Protein AF-A0A3C1TES7-F1 (afdb_monomer_lite)

Radius of gyration: 16.55 Å; chains: 1; bounding box: 34×24×51 Å

Structure (mmCIF, N/CA/C/O backbone):
data_AF-A0A3C1TES7-F1
#
_entry.id   AF-A0A3C1TES7-F1
#
loop_
_atom_site.group_PDB
_atom_site.id
_atom_site.type_symbol
_atom_site.label_atom_id
_atom_site.label_alt_id
_atom_site.label_comp_id
_atom_site.label_asym_id
_atom_site.label_entity_id
_atom_site.label_seq_id
_atom_site.pdbx_PDB_ins_code
_atom_site.Cartn_x
_atom_site.Cartn_y
_atom_site.Cartn_z
_atom_site.occupancy
_atom_site.B_iso_or_equiv
_atom_site.auth_seq_id
_atom_site.auth_comp_id
_atom_site.auth_asym_id
_atom_site.auth_atom_id
_atom_site.pdbx_PDB_model_num
ATOM 1 N N . MET A 1 1 ? -17.022 2.316 31.969 1.00 51.28 1 MET A N 1
ATOM 2 C CA . MET A 1 1 ? -17.186 2.729 30.554 1.00 51.28 1 MET A CA 1
ATOM 3 C C . MET A 1 1 ? -15.835 2.820 29.817 1.00 51.28 1 MET A C 1
ATOM 5 O O . MET A 1 1 ? -15.750 3.517 28.821 1.00 51.28 1 MET A O 1
ATOM 9 N N . GLU A 1 2 ? -14.789 2.088 30.225 1.00 56.41 2 GLU A N 1
ATOM 10 C CA . GLU A 1 2 ? -13.446 2.198 29.608 1.00 56.41 2 GLU A CA 1
ATOM 11 C C . GLU A 1 2 ? -13.253 1.271 28.394 1.00 56.41 2 GLU A C 1
ATOM 13 O O . GLU A 1 2 ? -12.724 1.697 27.373 1.00 56.41 2 GLU A O 1
ATOM 18 N N . GLY A 1 3 ? -13.801 0.051 28.428 1.00 63.25 3 GLY A N 1
ATOM 19 C CA . GLY A 1 3 ? -13.590 -0.931 27.354 1.00 63.25 3 GLY A CA 1
ATOM 20 C C . GLY A 1 3 ? -14.189 -0.573 25.984 1.00 63.25 3 GLY A C 1
ATOM 21 O O . GLY A 1 3 ? -13.731 -1.093 24.974 1.00 63.25 3 GLY A O 1
ATOM 22 N N . ILE A 1 4 ? -15.190 0.313 25.910 1.00 68.06 4 ILE A N 1
ATOM 23 C CA . ILE A 1 4 ? -15.764 0.757 24.622 1.00 68.06 4 ILE A CA 1
ATOM 24 C C . ILE A 1 4 ? -14.852 1.798 23.957 1.00 68.06 4 ILE A C 1
ATOM 26 O O . ILE A 1 4 ? -14.620 1.720 22.752 1.00 68.06 4 ILE A O 1
ATOM 30 N N . ASN A 1 5 ? -14.280 2.716 24.741 1.00 69.62 5 ASN A N 1
ATOM 31 C CA . ASN A 1 5 ? -13.367 3.742 24.235 1.00 69.62 5 ASN A CA 1
ATOM 32 C C . ASN A 1 5 ? -12.054 3.129 23.724 1.00 69.62 5 ASN A C 1
ATOM 34 O O . ASN A 1 5 ? -11.542 3.548 22.690 1.00 69.62 5 ASN A O 1
ATOM 38 N N . GLU A 1 6 ? -11.537 2.098 24.398 1.00 72.25 6 GLU A N 1
ATOM 39 C CA . GLU A 1 6 ? -10.339 1.370 23.955 1.00 72.25 6 GLU A CA 1
ATOM 40 C C . GLU A 1 6 ? -10.569 0.607 22.644 1.00 72.25 6 GLU A C 1
ATOM 42 O O . GLU A 1 6 ? -9.715 0.618 21.756 1.00 72.25 6 GLU A O 1
ATOM 47 N N . LEU A 1 7 ? -11.741 -0.020 22.488 1.00 74.62 7 LEU A N 1
ATOM 48 C CA . LEU A 1 7 ? -12.121 -0.693 21.244 1.00 74.62 7 LEU A CA 1
ATOM 49 C C . LEU A 1 7 ? -12.302 0.302 20.092 1.00 74.62 7 LEU A C 1
ATOM 51 O O . LEU A 1 7 ? -11.886 0.013 18.971 1.00 74.62 7 LEU A O 1
ATOM 55 N N . GLN A 1 8 ? -12.884 1.472 20.357 1.00 75.81 8 GLN A N 1
ATOM 56 C CA . GLN A 1 8 ? -13.037 2.514 19.347 1.00 75.81 8 GLN A CA 1
ATOM 57 C C . GLN A 1 8 ? -11.677 3.063 18.892 1.00 75.81 8 GLN A C 1
ATOM 59 O O . GLN A 1 8 ? -11.412 3.100 17.691 1.00 75.81 8 GLN A O 1
ATOM 64 N N . LEU A 1 9 ? -10.784 3.390 19.830 1.00 78.12 9 LEU A N 1
ATOM 65 C CA . LEU A 1 9 ? -9.435 3.863 19.515 1.00 78.12 9 LEU A CA 1
ATOM 66 C C . LEU A 1 9 ? -8.638 2.822 18.711 1.00 78.12 9 LEU A C 1
ATOM 68 O O . LEU A 1 9 ? -7.978 3.162 17.729 1.00 78.12 9 LEU A O 1
ATOM 72 N N . ALA A 1 10 ? -8.729 1.541 19.083 1.00 77.12 10 ALA A N 1
ATOM 73 C CA . ALA A 1 10 ? -8.077 0.456 18.351 1.00 77.12 10 ALA A CA 1
ATOM 74 C C . ALA A 1 10 ? -8.610 0.315 16.913 1.00 77.12 10 ALA A C 1
ATOM 76 O O . ALA A 1 10 ? -7.843 0.025 15.990 1.00 77.12 10 ALA A O 1
ATOM 77 N N . ASN A 1 11 ? -9.909 0.544 16.706 1.00 79.69 11 ASN A N 1
ATOM 78 C CA . ASN A 1 11 ? -10.526 0.522 15.381 1.00 79.69 11 ASN A CA 1
ATOM 79 C C . ASN A 1 11 ? -10.081 1.711 14.524 1.00 79.69 11 ASN A C 1
ATOM 81 O O . ASN A 1 11 ? -9.747 1.518 13.357 1.00 79.69 11 ASN A O 1
ATOM 85 N N . GLU A 1 12 ? -10.019 2.915 15.096 1.00 82.12 12 GLU A N 1
ATOM 86 C CA . GLU A 1 12 ? -9.544 4.123 14.408 1.00 82.12 12 GLU A CA 1
ATOM 87 C C . GLU A 1 12 ? -8.072 3.988 13.989 1.00 82.12 12 GLU A C 1
ATOM 89 O O . GLU A 1 12 ? -7.725 4.227 12.831 1.00 82.12 12 GLU A O 1
ATOM 94 N N . GLN A 1 13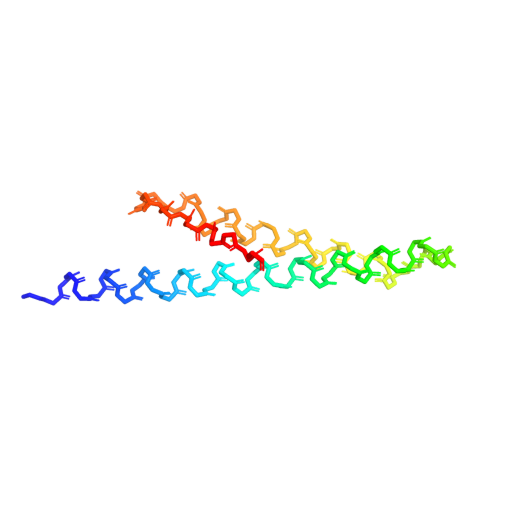 ? -7.210 3.507 14.890 1.00 80.88 13 GLN A N 1
ATOM 95 C CA . GLN A 1 13 ? -5.799 3.243 14.587 1.00 80.88 13 GLN A CA 1
ATOM 96 C C . GLN A 1 13 ? -5.634 2.191 13.486 1.00 80.88 13 GLN A C 1
ATOM 98 O O . GLN A 1 13 ? -4.784 2.335 12.604 1.00 80.88 13 GLN A O 1
ATOM 103 N N . ARG A 1 14 ? -6.463 1.140 13.499 1.00 77.44 14 ARG A N 1
ATOM 104 C CA . ARG A 1 14 ? -6.443 0.106 12.461 1.00 77.44 14 ARG A CA 1
ATOM 105 C C . ARG A 1 14 ? -6.939 0.636 11.117 1.00 77.44 14 ARG A C 1
ATOM 107 O O . ARG A 1 14 ? -6.314 0.340 10.105 1.00 77.44 14 ARG A O 1
ATOM 114 N N . ALA A 1 15 ? -8.005 1.435 11.097 1.00 81.94 15 ALA A N 1
ATOM 115 C CA . ALA A 1 15 ? -8.502 2.074 9.880 1.00 81.94 15 ALA A CA 1
ATOM 116 C C . ALA A 1 15 ? -7.449 3.012 9.269 1.00 81.94 15 ALA A C 1
ATOM 118 O O . ALA A 1 15 ? -7.206 2.962 8.064 1.00 81.94 15 ALA A O 1
ATOM 119 N N . ALA A 1 16 ? -6.750 3.792 10.099 1.00 83.69 16 ALA A N 1
ATOM 120 C CA . ALA A 1 16 ? -5.636 4.629 9.659 1.00 83.69 16 ALA A CA 1
ATOM 121 C C . ALA A 1 16 ? -4.471 3.796 9.090 1.00 83.69 16 ALA A C 1
ATOM 123 O O . ALA A 1 16 ? -3.904 4.147 8.054 1.00 83.69 16 ALA A O 1
ATOM 124 N N . ALA A 1 17 ? -4.134 2.668 9.725 1.00 82.56 17 ALA A N 1
ATOM 125 C CA . ALA A 1 17 ? -3.112 1.750 9.223 1.00 82.56 17 ALA A CA 1
ATOM 126 C C . ALA A 1 17 ? -3.503 1.128 7.870 1.00 82.56 17 ALA A C 1
ATOM 128 O O . ALA A 1 17 ? -2.667 1.047 6.971 1.00 82.56 17 ALA A O 1
ATOM 129 N N . VAL A 1 18 ? -4.772 0.743 7.705 1.00 86.38 18 VAL A N 1
ATOM 130 C CA . VAL A 1 18 ? -5.326 0.231 6.442 1.00 86.38 18 VAL A CA 1
ATOM 131 C C . VAL A 1 18 ? -5.253 1.293 5.344 1.00 86.38 18 VAL A C 1
ATOM 133 O O . VAL A 1 18 ? -4.722 1.014 4.272 1.00 86.38 18 VAL A O 1
ATOM 136 N N . ALA A 1 19 ? -5.706 2.520 5.615 1.00 85.38 19 ALA A N 1
ATOM 137 C CA . ALA A 1 19 ? -5.648 3.621 4.652 1.00 85.38 19 ALA A CA 1
ATOM 138 C C . ALA A 1 19 ? -4.207 3.917 4.202 1.00 85.38 19 ALA A C 1
ATOM 140 O O . ALA A 1 19 ? -3.939 4.060 3.011 1.00 85.38 19 ALA A O 1
ATOM 141 N N . LYS A 1 20 ? -3.256 3.929 5.144 1.00 87.62 20 LYS A N 1
ATOM 142 C CA . LYS A 1 20 ? -1.836 4.127 4.834 1.00 87.62 20 LYS A CA 1
ATOM 143 C C . LYS A 1 20 ? -1.259 2.994 3.982 1.00 87.62 20 LYS A C 1
ATOM 145 O O . LYS A 1 20 ? -0.450 3.254 3.097 1.00 87.62 20 LYS A O 1
ATOM 150 N N . LEU A 1 21 ? -1.658 1.746 4.231 1.00 87.50 21 LEU A N 1
ATOM 151 C CA . LEU A 1 21 ? -1.223 0.612 3.412 1.00 87.50 21 LEU A CA 1
ATOM 152 C C . LEU A 1 21 ? -1.754 0.702 1.982 1.00 87.50 21 LEU A C 1
ATOM 154 O O . LEU A 1 21 ? -0.993 0.418 1.064 1.00 87.50 21 LEU A O 1
ATOM 158 N N . PHE A 1 22 ? -3.001 1.140 1.783 1.00 85.25 22 PHE A N 1
ATOM 159 C CA . PHE A 1 22 ? -3.529 1.383 0.438 1.00 85.25 22 PHE A CA 1
ATOM 160 C C . PHE A 1 22 ? -2.690 2.412 -0.325 1.00 85.25 22 PHE A C 1
ATOM 162 O O . PHE A 1 22 ? -2.240 2.114 -1.426 1.00 85.25 22 PHE A O 1
ATOM 169 N N . GLN A 1 23 ? -2.379 3.555 0.295 1.00 88.69 23 GLN A N 1
ATOM 170 C CA . GLN A 1 23 ? -1.529 4.584 -0.322 1.00 88.69 23 GLN A CA 1
ATOM 171 C C . GLN A 1 23 ? -0.137 4.052 -0.700 1.00 88.69 23 GLN A C 1
ATOM 173 O O . GLN A 1 23 ? 0.379 4.357 -1.772 1.00 88.69 23 GLN A O 1
ATOM 178 N N . LEU A 1 24 ? 0.477 3.236 0.166 1.00 89.06 24 LEU A N 1
ATOM 179 C CA . LEU A 1 24 ? 1.779 2.626 -0.120 1.00 89.06 24 LEU A CA 1
ATOM 180 C C . LEU A 1 24 ? 1.702 1.634 -1.288 1.00 89.06 24 LEU A C 1
ATOM 182 O O . LEU A 1 24 ? 2.559 1.662 -2.162 1.00 89.06 24 LEU A O 1
ATOM 186 N N . ILE A 1 25 ? 0.663 0.797 -1.335 1.00 87.75 25 ILE A N 1
ATOM 187 C CA . ILE A 1 25 ? 0.453 -0.173 -2.420 1.00 87.75 25 ILE A CA 1
ATOM 188 C C . ILE A 1 25 ? 0.221 0.535 -3.760 1.00 87.75 25 ILE A C 1
ATOM 190 O O . ILE A 1 25 ? 0.725 0.071 -4.787 1.00 87.75 25 ILE A O 1
ATOM 194 N N . GLU A 1 26 ? -0.534 1.634 -3.765 1.00 90.56 26 GLU A N 1
ATOM 195 C CA . GLU A 1 26 ? -0.758 2.460 -4.956 1.00 90.56 26 GLU A CA 1
ATOM 196 C C . GLU A 1 26 ? 0.557 3.048 -5.469 1.00 90.56 26 GLU A C 1
ATOM 198 O O . GLU A 1 26 ? 0.894 2.854 -6.638 1.00 90.56 26 GLU A O 1
ATOM 203 N N . MET A 1 27 ? 1.347 3.660 -4.583 1.00 91.12 27 MET A N 1
ATOM 204 C CA . MET A 1 27 ? 2.655 4.225 -4.922 1.00 91.12 27 MET A CA 1
ATOM 205 C C . MET A 1 27 ? 3.628 3.156 -5.446 1.00 91.12 27 MET A C 1
ATOM 207 O O . MET A 1 27 ? 4.250 3.347 -6.491 1.00 91.12 27 MET A O 1
ATOM 211 N N . ASP A 1 28 ? 3.726 2.004 -4.773 1.00 89.50 28 ASP A N 1
ATOM 212 C CA . ASP A 1 28 ? 4.569 0.887 -5.219 1.00 89.50 28 ASP A CA 1
ATOM 213 C C . ASP A 1 28 ? 4.141 0.401 -6.616 1.00 89.50 28 ASP A C 1
ATOM 215 O O . ASP A 1 28 ? 4.974 0.081 -7.465 1.00 89.50 28 ASP A O 1
ATOM 219 N N . THR A 1 29 ? 2.831 0.363 -6.880 1.00 89.25 29 THR A N 1
ATOM 220 C CA . THR A 1 29 ? 2.273 -0.053 -8.174 1.00 89.25 29 THR A CA 1
ATOM 221 C C . THR A 1 29 ? 2.582 0.950 -9.280 1.00 89.25 29 THR A C 1
ATOM 223 O O . THR A 1 29 ? 2.926 0.535 -10.388 1.00 89.25 29 THR A O 1
ATOM 226 N N . GLU A 1 30 ? 2.497 2.249 -8.997 1.00 92.25 30 GLU A N 1
ATOM 227 C CA . GLU A 1 30 ? 2.868 3.299 -9.944 1.00 92.25 30 GLU A CA 1
ATOM 228 C C . GLU A 1 30 ? 4.348 3.194 -10.331 1.00 92.25 30 GLU A C 1
ATOM 230 O O . GLU A 1 30 ? 4.669 3.147 -11.520 1.00 92.25 30 GLU A O 1
ATOM 235 N N . ILE A 1 31 ? 5.239 3.035 -9.348 1.00 90.06 31 ILE A N 1
ATOM 236 C CA . ILE A 1 31 ? 6.677 2.861 -9.587 1.00 90.06 31 ILE A CA 1
ATOM 237 C C . ILE A 1 31 ? 6.940 1.611 -10.438 1.00 90.06 31 ILE A C 1
ATOM 239 O O . ILE A 1 31 ? 7.644 1.686 -11.444 1.00 90.06 31 ILE A O 1
ATOM 243 N N . ILE A 1 32 ? 6.329 0.473 -10.097 1.00 91.25 32 ILE A N 1
ATOM 244 C CA . ILE A 1 32 ? 6.443 -0.776 -10.870 1.00 91.25 32 ILE A CA 1
ATOM 245 C C . ILE A 1 32 ? 6.023 -0.570 -12.330 1.00 91.25 32 ILE A C 1
ATOM 247 O O . ILE A 1 32 ? 6.701 -1.039 -13.248 1.00 91.25 32 ILE A O 1
ATOM 251 N N . ASN A 1 33 ? 4.904 0.121 -12.557 1.00 91.50 33 ASN A N 1
ATOM 252 C CA . ASN A 1 33 ? 4.397 0.379 -13.900 1.00 91.50 33 ASN A CA 1
ATOM 253 C C . ASN A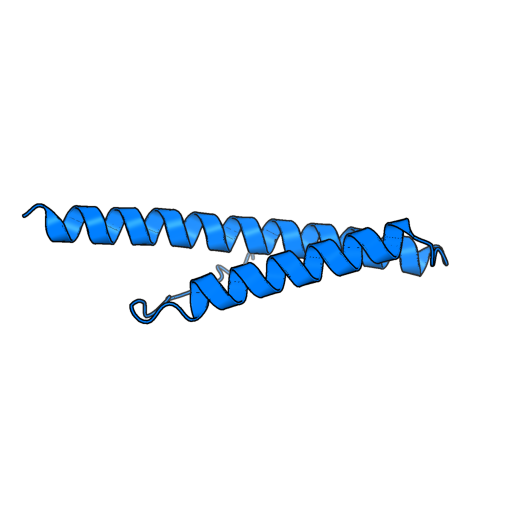 1 33 ? 5.335 1.301 -14.687 1.00 91.50 33 ASN A C 1
ATOM 255 O O . ASN A 1 33 ? 5.591 1.030 -15.859 1.00 91.50 33 ASN A O 1
ATOM 259 N N . LEU A 1 34 ? 5.891 2.334 -14.047 1.00 92.62 34 LEU A N 1
ATOM 260 C CA . LEU A 1 34 ? 6.878 3.226 -14.657 1.00 92.62 34 LEU A CA 1
ATOM 261 C C . LEU A 1 34 ? 8.149 2.472 -15.060 1.00 92.62 34 LEU A C 1
ATOM 263 O O . LEU A 1 34 ? 8.625 2.635 -16.182 1.00 92.62 34 LEU A O 1
ATOM 267 N N . TYR A 1 35 ? 8.683 1.613 -14.192 1.00 90.19 35 TYR A N 1
ATOM 268 C CA . TYR A 1 35 ? 9.869 0.807 -14.503 1.00 90.19 35 TYR A CA 1
ATOM 269 C C . TYR A 1 35 ? 9.619 -0.115 -15.704 1.00 90.19 35 TYR A C 1
ATOM 271 O O . TYR A 1 35 ? 10.375 -0.091 -16.677 1.00 90.19 35 TYR A O 1
ATOM 279 N N . ARG A 1 36 ? 8.494 -0.842 -15.699 1.00 90.31 36 ARG A N 1
ATOM 280 C CA . ARG A 1 36 ? 8.106 -1.733 -16.804 1.00 90.31 36 ARG A CA 1
ATOM 281 C C . ARG A 1 36 ? 7.867 -0.990 -18.116 1.00 90.31 36 ARG A C 1
ATOM 283 O O . ARG A 1 36 ? 8.270 -1.482 -19.165 1.00 90.31 36 ARG A O 1
ATOM 290 N N . ALA A 1 37 ? 7.243 0.187 -18.070 1.00 92.62 37 ALA A N 1
ATOM 291 C CA . ALA A 1 37 ? 7.012 1.017 -19.253 1.00 92.62 37 ALA A CA 1
ATOM 292 C C . ALA A 1 37 ? 8.324 1.498 -19.893 1.00 92.62 37 ALA A C 1
ATOM 294 O O . ALA A 1 37 ? 8.397 1.644 -21.110 1.00 92.62 37 ALA A O 1
ATOM 295 N N . ASN A 1 38 ? 9.369 1.685 -19.084 1.00 91.88 38 ASN A N 1
ATOM 296 C CA . ASN A 1 38 ? 10.713 2.024 -19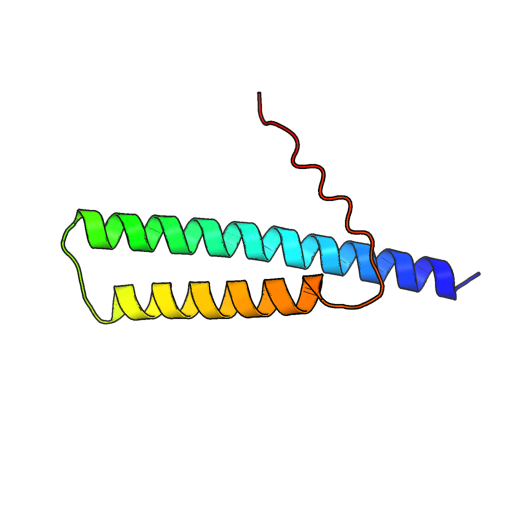.547 1.00 91.88 38 ASN A CA 1
ATOM 297 C C . ASN A 1 38 ? 11.555 0.793 -19.940 1.00 91.88 38 ASN A C 1
ATOM 299 O O . ASN A 1 38 ? 12.729 0.941 -20.269 1.00 91.88 38 ASN A O 1
ATOM 303 N N . GLY A 1 39 ? 10.983 -0.418 -19.905 1.00 89.31 39 GLY A N 1
ATOM 304 C CA . GLY A 1 39 ? 11.698 -1.661 -20.205 1.00 89.31 39 GLY A CA 1
ATOM 305 C C . GLY A 1 39 ? 12.749 -2.041 -19.157 1.00 89.31 39 GLY A C 1
ATOM 306 O O . GLY A 1 39 ? 13.644 -2.828 -19.456 1.00 89.31 39 GLY A O 1
ATOM 307 N N . VAL A 1 40 ? 12.661 -1.477 -17.949 1.00 86.19 40 VAL A N 1
ATOM 308 C CA . VAL A 1 40 ? 13.564 -1.781 -16.837 1.00 86.19 40 VAL A CA 1
ATOM 309 C C . VAL A 1 40 ? 13.011 -2.979 -16.073 1.00 86.19 40 VAL A C 1
ATOM 311 O O . VAL A 1 40 ? 11.952 -2.888 -15.453 1.00 86.19 40 VAL A O 1
ATOM 314 N N . ASP A 1 41 ? 13.736 -4.094 -16.126 1.00 84.00 41 ASP A N 1
ATOM 315 C CA . ASP A 1 41 ? 13.457 -5.325 -15.378 1.00 84.00 41 ASP A CA 1
ATOM 316 C C . ASP A 1 41 ? 14.701 -5.716 -14.570 1.00 84.00 41 ASP A C 1
ATOM 318 O O . ASP A 1 41 ? 15.460 -6.617 -14.926 1.00 84.00 41 ASP A O 1
ATOM 322 N N . ASP A 1 42 ? 14.977 -4.924 -13.535 1.00 87.38 42 ASP A N 1
ATOM 323 C CA . ASP A 1 42 ? 16.168 -5.033 -12.700 1.00 87.38 42 ASP A CA 1
ATOM 324 C C . ASP A 1 42 ? 15.828 -5.406 -11.246 1.00 87.38 42 ASP A C 1
ATOM 326 O O . ASP A 1 42 ? 14.673 -5.592 -10.847 1.00 87.38 42 ASP A O 1
ATOM 330 N N . GLU A 1 43 ? 16.867 -5.529 -10.421 1.00 89.00 43 GLU A N 1
ATOM 331 C CA . GLU A 1 43 ? 16.719 -5.858 -9.003 1.00 89.00 43 GLU A CA 1
ATOM 332 C C . GLU A 1 43 ? 15.871 -4.819 -8.246 1.00 89.00 43 GLU A C 1
ATOM 334 O O . GLU A 1 43 ? 15.157 -5.173 -7.307 1.00 89.00 43 GLU A O 1
ATOM 339 N N . HIS A 1 44 ? 15.877 -3.554 -8.680 1.00 86.62 44 HIS A N 1
ATOM 340 C CA . HIS A 1 44 ? 15.072 -2.499 -8.071 1.00 86.62 44 HIS A CA 1
ATOM 341 C C . HIS A 1 44 ? 13.582 -2.704 -8.334 1.00 86.62 44 HIS A C 1
ATOM 343 O O . HIS A 1 44 ? 12.787 -2.619 -7.396 1.00 86.62 44 HIS A O 1
ATOM 349 N N . LEU A 1 45 ? 13.189 -3.059 -9.562 1.00 89.19 45 LEU A N 1
ATOM 350 C CA . LEU A 1 45 ? 11.805 -3.437 -9.851 1.00 89.19 45 LEU A CA 1
ATOM 351 C C . LEU A 1 45 ? 11.349 -4.588 -8.940 1.00 89.19 45 LEU A C 1
ATOM 353 O O . LEU A 1 45 ? 10.263 -4.532 -8.356 1.00 89.19 45 LEU A O 1
ATOM 357 N N . MET A 1 46 ? 12.191 -5.610 -8.771 1.00 90.62 46 MET A N 1
ATOM 358 C CA . MET A 1 46 ? 11.880 -6.743 -7.897 1.00 90.62 46 MET A CA 1
ATOM 359 C C . MET A 1 46 ? 11.749 -6.338 -6.424 1.00 90.62 46 MET A C 1
ATOM 361 O O . MET A 1 46 ? 10.884 -6.870 -5.724 1.00 90.62 46 MET A O 1
ATOM 365 N N . GLN A 1 47 ? 12.532 -5.365 -5.951 1.00 89.62 47 GLN A N 1
ATOM 366 C CA . GLN A 1 47 ? 12.376 -4.802 -4.607 1.00 89.62 47 GLN A CA 1
ATOM 367 C C . GLN A 1 47 ? 11.004 -4.142 -4.426 1.00 89.62 47 GLN A C 1
ATOM 369 O O . GLN A 1 47 ? 10.331 -4.439 -3.439 1.00 89.62 47 GLN A O 1
ATOM 374 N N . TYR A 1 48 ? 10.542 -3.330 -5.383 1.00 88.06 48 TYR A N 1
ATOM 375 C CA . TYR A 1 48 ? 9.209 -2.712 -5.316 1.00 88.06 48 TYR A CA 1
ATOM 376 C C . TYR A 1 48 ? 8.080 -3.746 -5.380 1.00 88.06 48 TYR A C 1
ATOM 378 O O . TYR A 1 48 ? 7.107 -3.652 -4.630 1.00 88.06 48 TYR A O 1
ATOM 386 N N . VAL A 1 49 ? 8.216 -4.781 -6.216 1.00 89.12 49 VAL A N 1
ATOM 387 C CA . VAL A 1 49 ? 7.251 -5.894 -6.267 1.00 89.12 49 VAL A CA 1
ATOM 388 C C . VAL A 1 49 ? 7.165 -6.606 -4.915 1.00 89.12 49 VAL A C 1
ATOM 390 O O . VAL A 1 49 ? 6.063 -6.873 -4.429 1.00 89.12 49 VAL A O 1
ATOM 393 N N . ASN A 1 50 ? 8.307 -6.883 -4.285 1.00 91.94 50 ASN A N 1
ATOM 394 C CA . ASN A 1 50 ? 8.354 -7.508 -2.966 1.00 91.94 50 ASN A CA 1
ATOM 395 C C . ASN A 1 50 ? 7.762 -6.599 -1.880 1.00 91.94 50 ASN A C 1
ATOM 397 O O . ASN A 1 50 ? 6.983 -7.075 -1.054 1.00 91.94 50 ASN A O 1
ATOM 401 N N . LEU A 1 51 ? 8.065 -5.296 -1.912 1.00 90.56 51 LEU A N 1
ATOM 402 C CA . LEU A 1 51 ? 7.518 -4.316 -0.971 1.00 90.56 51 LEU A CA 1
ATOM 403 C C . LEU A 1 51 ? 5.985 -4.279 -1.042 1.00 90.56 51 LEU A C 1
ATOM 405 O O . LEU A 1 51 ? 5.308 -4.407 -0.018 1.00 90.56 51 LEU A O 1
ATOM 409 N N . ARG A 1 52 ? 5.438 -4.224 -2.263 1.00 89.94 52 ARG A N 1
ATOM 410 C CA . ARG A 1 52 ? 3.995 -4.259 -2.510 1.00 89.94 52 ARG A CA 1
ATOM 411 C C . ARG A 1 52 ? 3.357 -5.540 -1.976 1.00 89.94 52 ARG A C 1
ATOM 413 O O . ARG A 1 52 ? 2.295 -5.486 -1.359 1.00 89.94 52 ARG A O 1
ATOM 420 N N . ASN A 1 53 ? 3.992 -6.693 -2.192 1.00 89.31 53 ASN A N 1
ATOM 421 C CA . ASN A 1 53 ? 3.486 -7.983 -1.714 1.00 89.31 53 ASN A CA 1
ATOM 422 C C . ASN A 1 53 ? 3.458 -8.056 -0.178 1.00 89.31 53 ASN A C 1
ATOM 424 O O . ASN A 1 53 ? 2.476 -8.529 0.397 1.00 89.31 53 ASN A O 1
ATOM 428 N N . GLU A 1 54 ? 4.485 -7.540 0.498 1.00 90.94 54 GLU A N 1
ATOM 429 C CA . GLU A 1 54 ? 4.505 -7.445 1.961 1.00 90.94 54 GLU A CA 1
ATOM 430 C C . GLU A 1 54 ? 3.434 -6.478 2.489 1.00 90.94 54 GLU A C 1
ATOM 432 O O . GLU A 1 54 ? 2.757 -6.777 3.477 1.00 90.94 54 GLU A O 1
ATOM 437 N N . ASN A 1 55 ? 3.215 -5.347 1.812 1.00 86.19 55 ASN A N 1
ATOM 438 C CA . ASN A 1 55 ? 2.149 -4.405 2.158 1.00 86.19 55 ASN A CA 1
ATOM 439 C C . ASN A 1 55 ? 0.753 -5.036 1.989 1.00 86.19 55 ASN A C 1
ATOM 441 O O . ASN A 1 55 ? -0.089 -4.908 2.881 1.00 86.19 55 ASN A O 1
ATOM 445 N N . LEU A 1 56 ? 0.527 -5.797 0.913 1.00 85.19 56 LEU A N 1
ATOM 446 C CA . LEU A 1 56 ? -0.712 -6.554 0.686 1.00 85.19 56 LEU A CA 1
ATOM 447 C C . LEU A 1 56 ? -0.940 -7.631 1.754 1.00 85.19 56 LEU A C 1
ATOM 449 O O . LEU A 1 56 ? -2.057 -7.792 2.247 1.00 85.19 56 LEU A O 1
ATOM 453 N N . LYS A 1 57 ? 0.115 -8.340 2.167 1.00 86.62 57 LYS A N 1
ATOM 454 C CA . LYS A 1 57 ? 0.040 -9.338 3.241 1.00 86.62 57 LYS A CA 1
ATOM 455 C C . LYS A 1 57 ? -0.361 -8.704 4.574 1.00 86.62 57 LYS A C 1
ATOM 457 O O . LYS A 1 57 ? -1.238 -9.228 5.259 1.00 86.62 57 LYS A O 1
ATOM 462 N N . LYS A 1 58 ? 0.232 -7.560 4.927 1.00 85.88 58 LYS A N 1
ATOM 463 C CA . LYS A 1 58 ? -0.138 -6.799 6.134 1.00 85.88 58 LYS A CA 1
ATOM 464 C C . LYS A 1 58 ? -1.576 -6.297 6.065 1.00 85.88 58 LYS A C 1
ATOM 466 O O . LYS A 1 58 ? -2.294 -6.384 7.057 1.00 85.88 58 LYS A O 1
ATOM 471 N N . LEU A 1 59 ? -2.014 -5.822 4.899 1.00 84.62 59 LEU A N 1
ATOM 472 C CA . LEU A 1 59 ? -3.397 -5.407 4.683 1.00 84.62 59 LEU A CA 1
ATOM 473 C C . LEU A 1 59 ? -4.357 -6.579 4.921 1.00 84.62 59 LEU A C 1
ATOM 475 O O . LEU A 1 59 ? -5.288 -6.444 5.709 1.00 84.62 59 LEU A O 1
ATOM 479 N N . SER A 1 60 ? -4.080 -7.746 4.334 1.00 80.62 60 SER A N 1
ATOM 480 C CA . SER A 1 60 ? -4.872 -8.964 4.550 1.00 80.62 60 SER A CA 1
ATOM 481 C C . SER A 1 60 ? -4.983 -9.318 6.034 1.00 80.62 60 SER A C 1
ATOM 483 O O . SER A 1 60 ? -6.076 -9.591 6.512 1.00 80.62 60 SER A O 1
ATOM 485 N N . GLN A 1 61 ? -3.881 -9.250 6.789 1.00 83.25 61 GLN A N 1
ATOM 486 C CA . GLN A 1 61 ? -3.877 -9.535 8.230 1.00 83.25 61 GLN A CA 1
ATOM 487 C C . GLN A 1 61 ? -4.716 -8.541 9.046 1.00 83.25 61 GLN A C 1
ATOM 489 O O . GLN A 1 61 ? -5.336 -8.922 10.039 1.00 83.25 61 GLN A O 1
ATOM 494 N N . LEU A 1 62 ? -4.733 -7.264 8.654 1.00 80.00 62 LEU A N 1
ATOM 495 C CA . LEU A 1 62 ? -5.539 -6.243 9.327 1.00 80.00 62 LEU A CA 1
ATOM 496 C C . LEU A 1 62 ? -7.035 -6.397 9.023 1.00 80.00 62 LEU A C 1
ATOM 498 O O . LEU A 1 62 ? -7.851 -6.074 9.889 1.00 80.00 62 LEU A O 1
ATOM 502 N N . LEU A 1 63 ? -7.379 -6.898 7.832 1.00 76.69 63 LEU A N 1
ATOM 503 C CA . LEU A 1 63 ? -8.756 -7.155 7.402 1.00 76.69 63 LEU A CA 1
ATOM 504 C C . LEU A 1 63 ? -9.323 -8.469 7.974 1.00 76.69 63 LEU A C 1
ATOM 506 O O . LEU A 1 63 ? -10.473 -8.481 8.399 1.00 76.69 63 LEU A O 1
ATOM 510 N N . ASP A 1 64 ? -8.520 -9.537 8.061 1.00 73.31 64 ASP A N 1
ATOM 511 C CA . ASP A 1 64 ? -8.927 -10.850 8.608 1.00 73.31 64 ASP A CA 1
ATOM 512 C C . ASP A 1 64 ? -9.130 -10.854 10.133 1.00 73.31 64 ASP A C 1
ATOM 514 O O . ASP A 1 64 ? -9.598 -11.833 10.720 1.00 73.31 64 ASP A O 1
ATOM 518 N N . ALA A 1 65 ? -8.769 -9.770 10.818 1.00 62.97 65 ALA A N 1
ATOM 519 C CA . ALA A 1 65 ? -8.910 -9.692 12.259 1.00 62.97 65 ALA A CA 1
ATOM 520 C C . ALA A 1 65 ? -10.410 -9.740 12.657 1.00 62.97 65 ALA A C 1
ATOM 522 O O . ALA A 1 65 ? -11.161 -8.829 12.302 1.00 62.97 65 ALA A O 1
ATOM 523 N N . PRO A 1 66 ? -10.854 -10.739 13.453 1.00 54.38 66 PRO A N 1
ATOM 524 C CA . PRO A 1 66 ? -12.246 -11.224 13.520 1.00 54.38 66 PRO A CA 1
ATOM 525 C C . PRO A 1 66 ? -13.250 -10.312 14.259 1.00 54.38 66 PRO A C 1
ATOM 527 O O . PRO A 1 66 ? -14.196 -10.794 14.876 1.00 54.38 66 PRO A O 1
ATOM 530 N N 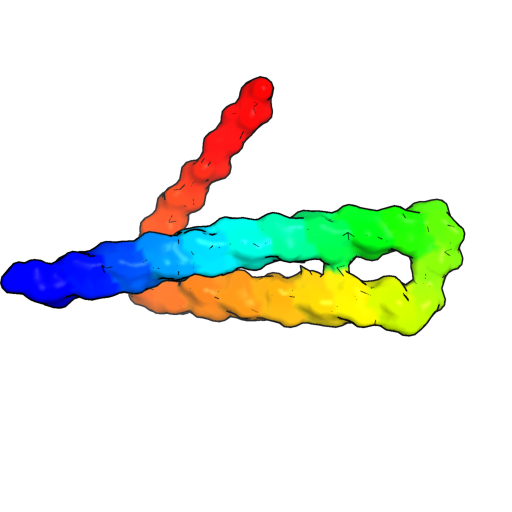. LYS A 1 67 ? -13.061 -8.988 14.260 1.00 51.22 67 LYS A N 1
ATOM 531 C CA . LYS A 1 67 ? -13.852 -8.056 15.083 1.00 51.22 67 LYS A CA 1
ATOM 532 C C . LYS A 1 67 ? -14.480 -6.864 14.361 1.00 51.22 67 LYS A C 1
ATOM 534 O O . LYS A 1 67 ? -15.118 -6.070 15.043 1.00 51.22 67 LYS A O 1
ATOM 539 N N . LEU A 1 68 ? -14.369 -6.716 13.040 1.00 50.97 68 LEU A N 1
ATOM 540 C CA . LEU A 1 68 ? -14.936 -5.543 12.364 1.00 50.97 68 LEU A CA 1
ATOM 541 C C . LEU A 1 68 ? -15.711 -5.878 11.094 1.00 50.97 68 LEU A C 1
ATOM 543 O O . LEU A 1 68 ? -15.151 -6.350 10.112 1.00 50.97 68 LEU A O 1
ATOM 547 N N . GLY A 1 69 ? -16.986 -5.486 11.082 1.00 47.53 69 GLY A N 1
ATOM 548 C CA . GLY A 1 69 ? -17.645 -5.069 9.851 1.00 47.53 69 GLY A CA 1
ATOM 549 C C . GLY A 1 69 ? -17.007 -3.758 9.404 1.00 47.53 69 GLY A C 1
ATOM 550 O O . GLY A 1 69 ? -17.437 -2.684 9.816 1.00 47.53 69 GLY A O 1
ATOM 551 N N . ILE A 1 70 ? -15.926 -3.845 8.629 1.00 49.97 70 ILE A N 1
ATOM 552 C CA . ILE A 1 70 ? -15.274 -2.671 8.053 1.00 49.97 70 ILE A CA 1
ATOM 553 C C . ILE A 1 70 ? -16.203 -2.151 6.953 1.00 49.97 70 ILE A C 1
ATOM 555 O O . ILE A 1 70 ? -16.255 -2.697 5.853 1.00 49.97 70 ILE A O 1
ATOM 559 N N . HIS A 1 71 ? -16.976 -1.110 7.257 1.00 42.56 71 HIS A N 1
ATOM 560 C CA . HIS A 1 71 ? -17.716 -0.367 6.244 1.00 42.56 71 HIS A CA 1
ATOM 561 C C . HIS A 1 71 ? -16.722 0.573 5.547 1.00 42.56 71 HIS A C 1
ATOM 563 O O . HIS A 1 71 ? -16.524 1.713 5.957 1.00 42.56 71 HIS A O 1
ATOM 569 N N . LEU A 1 72 ? -16.016 0.054 4.538 1.00 44.84 72 LEU A N 1
ATOM 570 C CA . LEU A 1 72 ? -15.176 0.866 3.661 1.00 44.84 72 LEU A CA 1
ATOM 571 C C . LEU A 1 72 ? -16.096 1.677 2.743 1.00 44.84 72 LEU A C 1
ATOM 573 O O . LEU A 1 72 ? -16.548 1.186 1.711 1.00 44.84 72 LEU A O 1
ATOM 577 N N . SER A 1 73 ? -16.401 2.918 3.117 1.00 42.31 73 SER A N 1
ATOM 578 C CA . SER A 1 73 ? -16.988 3.876 2.185 1.00 42.31 73 SER A CA 1
ATOM 579 C C . SER A 1 73 ? -15.860 4.477 1.353 1.00 42.31 73 SER A C 1
ATOM 581 O O . SER A 1 73 ? -15.199 5.425 1.781 1.00 42.31 73 SER A O 1
ATOM 583 N N . PHE A 1 74 ? -15.624 3.920 0.168 1.00 44.16 74 PHE A N 1
ATOM 584 C CA . PHE A 1 74 ? -14.845 4.608 -0.853 1.00 44.16 74 PHE A CA 1
ATOM 585 C C . PHE A 1 74 ? -15.701 5.775 -1.347 1.00 44.16 74 PHE A C 1
ATOM 587 O O . PHE A 1 74 ? -16.640 5.595 -2.121 1.00 44.16 74 PHE 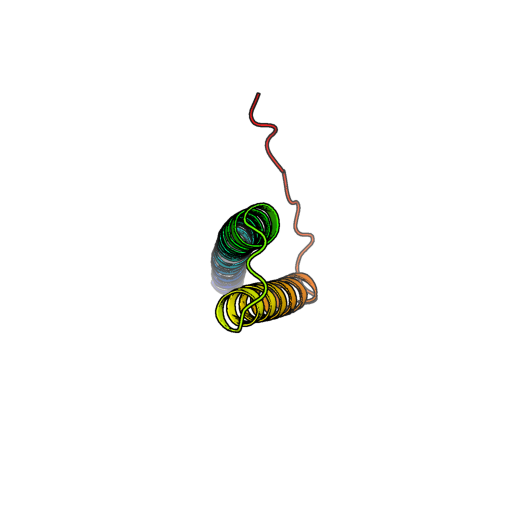A O 1
ATOM 594 N N . GLY A 1 75 ? -15.441 6.966 -0.808 1.00 33.69 75 GLY A N 1
ATOM 595 C CA . GLY A 1 75 ? -16.016 8.191 -1.340 1.00 33.69 75 GLY A CA 1
ATOM 596 C C . GLY A 1 75 ? -15.558 8.335 -2.785 1.00 33.69 75 GLY A C 1
ATOM 597 O O . GLY A 1 75 ? -14.361 8.445 -3.037 1.00 33.69 75 GLY A O 1
ATOM 598 N N . ASN A 1 76 ? -16.505 8.294 -3.721 1.00 38.16 76 ASN A N 1
ATOM 599 C CA . ASN A 1 76 ? -16.269 8.666 -5.109 1.00 38.16 76 ASN A CA 1
ATOM 600 C C . ASN A 1 76 ? -15.715 10.098 -5.106 1.00 38.16 76 ASN A C 1
ATOM 602 O O . ASN A 1 76 ? -16.439 11.033 -4.757 1.00 38.16 76 ASN A O 1
ATOM 606 N N . ALA A 1 77 ? -14.440 10.269 -5.449 1.00 41.47 77 ALA A N 1
ATOM 607 C CA . ALA A 1 77 ? -13.937 11.573 -5.845 1.00 41.47 77 ALA A CA 1
ATOM 608 C C . ALA A 1 77 ? -14.592 11.891 -7.197 1.00 41.47 77 ALA A C 1
ATOM 610 O O . ALA A 1 77 ? -14.283 11.248 -8.201 1.00 41.47 77 ALA A O 1
ATOM 611 N N . ALA A 1 78 ? -15.595 12.769 -7.150 1.00 34.91 78 ALA A N 1
ATOM 612 C CA . ALA A 1 78 ? -16.307 13.312 -8.303 1.00 34.91 78 ALA A CA 1
ATOM 613 C C . ALA A 1 78 ? -15.418 14.245 -9.133 1.00 34.91 78 ALA A C 1
ATOM 615 O O . ALA A 1 78 ? -14.528 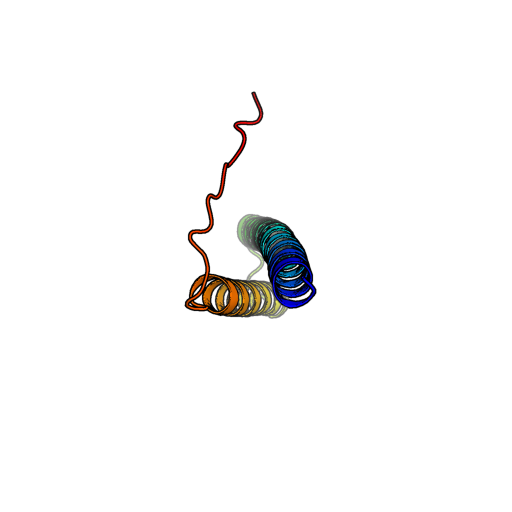14.892 -8.531 1.00 34.91 78 ALA A O 1
#

Foldseek 3Di:
DPVVVVVVVVVVVLVVLLVVLVVLLVVLVVVLVVCVVVVHDDPVSVVSVVVNVVSVVVNVVSVPPPDDPPPPDPPPPD

Sequence (78 aa):
MEGINELQLANEQRAAAVAKLFQLIEMDTEIINLYRANGVDDEHLMQYVNLRNENLKKLSQLLDAPKLGIHLSFGNAA

Secondary structure (DSSP, 8-state):
-HHHHHHHHHHHHHHHHHHHHHHHHHHHHHHHHHHHHTT--SHHHHHHHHHHHHHHHHHHHHHSSTT-----------

pLDDT: mean 77.17, std 16.92, range [33.69, 92.62]